Protein AF-A0A352NGT6-F1 (afdb_monomer_lite)

Sequence (115 aa):
MGIVAAAGSYMARWFLCFMGLENYPVFRSGGRLVNYLKNKELSGDAFEALTAYVKDAARNLETFSEKYGPGMYQGEGKYKMLLALSKMNFIELASENMEKQLLKNGLGAFLGEGV

Foldseek 3Di:
DVCCVVPVWQDLLVVCVQQQQNPPVDRDPPHCVVVVCVPPDDPPVRVSVVSLLSSQLSVLRRVVRVVQVVPQPDDVNVVLQVQLVVPDDSNCSSDPCVNVSSCVSPVVVVSVHDD

Secondary structure (DSSP, 8-state):
-HHHHHHSS--HHHHHHHHT-TBTTBPPTTSHHHHHHTTPPPPHHHHHHHHHHHHHHHHHHHHHHHHHHHHHSSHHHHHHHHHHHTT--HHHHHSTTHHHHHIIIIIHHHHT---

Structure (mmCIF, N/CA/C/O backbone):
data_AF-A0A352NGT6-F1
#
_entry.id   AF-A0A352NGT6-F1
#
loop_
_atom_site.group_PDB
_atom_site.id
_atom_site.type_symbol
_atom_site.label_atom_id
_atom_site.label_alt_id
_atom_site.label_comp_id
_atom_site.label_asym_id
_atom_site.label_entity_id
_atom_site.label_seq_id
_atom_site.pdbx_PDB_ins_code
_atom_site.Cartn_x
_atom_site.Cartn_y
_atom_site.Cartn_z
_atom_site.occupancy
_atom_site.B_iso_or_equiv
_atom_site.auth_seq_id
_atom_site.auth_comp_id
_atom_site.auth_asym_id
_atom_site.auth_atom_id
_atom_site.pdbx_PDB_model_num
ATOM 1 N N . MET A 1 1 ? 3.896 -11.860 -5.625 1.00 70.81 1 MET A N 1
ATOM 2 C CA . MET A 1 1 ? 2.898 -10.921 -5.067 1.00 70.81 1 MET A CA 1
ATOM 3 C C . MET A 1 1 ? 1.543 -11.295 -5.641 1.00 70.81 1 MET A C 1
ATOM 5 O O . MET A 1 1 ? 1.426 -11.319 -6.856 1.00 70.81 1 MET A O 1
ATOM 9 N N . GLY A 1 2 ? 0.576 -11.674 -4.799 1.00 87.38 2 GLY A N 1
ATOM 10 C CA . GLY A 1 2 ? -0.674 -12.309 -5.248 1.00 87.38 2 GLY A CA 1
ATOM 11 C C . GLY A 1 2 ? -1.540 -11.428 -6.150 1.00 87.38 2 GLY A C 1
ATOM 12 O O . GLY A 1 2 ? -1.947 -11.882 -7.209 1.00 87.38 2 GLY A O 1
ATOM 13 N N . ILE A 1 3 ? -1.743 -10.158 -5.778 1.00 93.31 3 ILE A N 1
ATOM 14 C CA . ILE A 1 3 ? -2.543 -9.208 -6.574 1.00 93.31 3 ILE A CA 1
ATOM 15 C C . ILE A 1 3 ? -1.919 -9.011 -7.961 1.00 93.31 3 ILE A C 1
ATOM 17 O O . ILE A 1 3 ? -2.581 -9.259 -8.958 1.00 93.31 3 ILE A O 1
ATOM 21 N N . VAL A 1 4 ? -0.620 -8.699 -8.024 1.00 91.50 4 VAL A N 1
ATOM 22 C CA . VAL A 1 4 ? 0.121 -8.547 -9.292 1.00 91.50 4 VAL A CA 1
ATOM 23 C C . VAL A 1 4 ? 0.065 -9.815 -10.147 1.00 91.50 4 VAL A C 1
ATOM 25 O O . VAL A 1 4 ? -0.105 -9.733 -11.355 1.00 91.50 4 VAL A O 1
ATOM 28 N N . ALA A 1 5 ? 0.189 -10.998 -9.540 1.00 90.06 5 ALA A N 1
ATOM 29 C CA . ALA A 1 5 ? 0.129 -12.257 -10.281 1.00 90.06 5 ALA A CA 1
ATOM 30 C C . ALA A 1 5 ? -1.258 -12.527 -10.891 1.00 90.06 5 ALA A C 1
ATOM 32 O O . ALA A 1 5 ? -1.338 -13.188 -11.920 1.00 90.06 5 ALA A O 1
ATOM 33 N N . ALA A 1 6 ? -2.329 -12.032 -10.265 1.00 93.44 6 ALA A N 1
ATOM 34 C CA . ALA A 1 6 ? -3.701 -12.229 -10.722 1.00 93.44 6 ALA A CA 1
ATOM 35 C C . ALA A 1 6 ? -4.201 -11.114 -11.661 1.00 93.44 6 ALA A C 1
ATOM 37 O O . ALA A 1 6 ? -4.973 -11.399 -12.570 1.00 93.44 6 ALA A O 1
ATOM 38 N N . ALA A 1 7 ? -3.775 -9.866 -11.450 1.00 91.88 7 ALA A N 1
ATOM 39 C CA . ALA A 1 7 ? -4.266 -8.686 -12.169 1.00 91.88 7 ALA A CA 1
ATOM 40 C C . ALA A 1 7 ? -3.236 -8.050 -13.123 1.00 91.88 7 ALA A C 1
ATOM 42 O O . ALA A 1 7 ? -3.565 -7.119 -13.849 1.00 91.88 7 ALA A O 1
ATOM 43 N N . GLY A 1 8 ? -1.981 -8.509 -13.118 1.00 89.94 8 GLY A N 1
ATOM 44 C CA . GLY A 1 8 ? -0.881 -7.938 -13.909 1.00 89.94 8 GLY A CA 1
ATOM 45 C C . GLY A 1 8 ? -0.221 -6.702 -13.280 1.00 89.94 8 GLY A C 1
ATOM 46 O O . GLY A 1 8 ? 0.956 -6.448 -13.526 1.00 89.94 8 GLY A O 1
ATOM 47 N N . SER A 1 9 ? -0.928 -5.981 -12.409 1.00 91.38 9 SER A N 1
ATOM 48 C CA . SER A 1 9 ? -0.431 -4.834 -11.640 1.00 91.38 9 SER A CA 1
ATOM 49 C C . SER A 1 9 ? -0.898 -4.903 -10.183 1.00 91.38 9 SER A C 1
ATOM 51 O O . SER A 1 9 ? -1.722 -5.744 -9.808 1.00 91.38 9 SER A O 1
ATOM 53 N N . TYR A 1 10 ? -0.330 -4.064 -9.313 1.00 94.38 10 TYR A N 1
ATOM 54 C CA . TYR A 1 10 ? -0.860 -3.931 -7.962 1.00 94.38 10 TYR A CA 1
ATOM 55 C C . TYR A 1 10 ? -2.123 -3.071 -8.019 1.00 94.38 10 TYR A C 1
ATOM 57 O O . TYR A 1 10 ? -2.111 -1.997 -8.601 1.00 94.38 10 TYR A O 1
ATOM 65 N N . MET A 1 11 ? -3.198 -3.561 -7.402 1.00 96.06 11 MET A N 1
ATOM 66 C CA . MET A 1 11 ? -4.482 -2.871 -7.325 1.00 96.06 11 MET A CA 1
ATOM 67 C C . MET A 1 11 ? -4.822 -2.569 -5.865 1.00 96.06 11 MET A C 1
ATOM 69 O O . MET A 1 11 ? -5.096 -3.493 -5.084 1.00 96.06 11 MET A O 1
ATOM 73 N N . ALA A 1 12 ? -4.863 -1.289 -5.496 1.00 97.62 12 ALA A N 1
ATOM 74 C CA . ALA A 1 12 ? -5.163 -0.848 -4.137 1.00 97.62 12 ALA A CA 1
ATOM 75 C C . ALA A 1 12 ? -6.547 -1.329 -3.704 1.00 97.62 12 ALA A C 1
ATOM 77 O O . ALA A 1 12 ? -6.709 -1.848 -2.603 1.00 97.62 12 ALA A O 1
ATOM 78 N N . ARG A 1 13 ? -7.548 -1.251 -4.591 1.00 97.25 13 ARG A N 1
ATOM 79 C CA . ARG A 1 13 ? -8.920 -1.700 -4.295 1.00 97.25 13 ARG A CA 1
ATOM 80 C C . ARG A 1 13 ? -8.978 -3.158 -3.827 1.00 97.25 13 ARG A C 1
ATOM 82 O O . ARG A 1 13 ? -9.735 -3.478 -2.912 1.00 97.25 13 ARG A O 1
ATOM 89 N N . TRP A 1 14 ? -8.187 -4.046 -4.432 1.00 97.44 14 TRP A N 1
ATOM 90 C CA . TRP A 1 14 ? -8.148 -5.458 -4.040 1.00 97.44 14 TRP A CA 1
ATOM 91 C C . TRP A 1 14 ? -7.483 -5.634 -2.679 1.00 97.44 14 TRP A C 1
ATOM 93 O O . TRP A 1 14 ? -7.995 -6.364 -1.832 1.00 97.44 14 TRP A O 1
ATOM 103 N N . PHE A 1 15 ? -6.380 -4.923 -2.441 1.00 97.31 15 PHE A N 1
ATOM 104 C CA . PHE A 1 15 ? -5.744 -4.900 -1.129 1.00 97.31 15 PHE A CA 1
ATOM 105 C C . PHE A 1 15 ? -6.705 -4.391 -0.044 1.00 97.31 15 PHE A C 1
ATOM 107 O O . PHE A 1 15 ? -6.851 -5.030 0.997 1.00 97.31 15 PHE A O 1
ATOM 114 N N . LEU A 1 16 ? -7.429 -3.302 -0.305 1.00 98.00 16 LEU A N 1
ATOM 115 C CA . LEU A 1 16 ? -8.386 -2.726 0.639 1.00 98.00 16 LEU A CA 1
ATOM 116 C C . LEU A 1 16 ? -9.566 -3.661 0.920 1.00 98.00 16 LEU A C 1
ATOM 118 O O . LEU A 1 16 ? -9.980 -3.756 2.072 1.00 98.00 16 LEU A O 1
ATOM 122 N N . CYS A 1 17 ? -10.028 -4.435 -0.065 1.00 97.19 17 CYS A N 1
ATOM 123 C CA . CYS A 1 17 ? -11.012 -5.500 0.153 1.00 97.19 17 CYS A CA 1
ATOM 124 C C . CYS A 1 17 ? -10.513 -6.567 1.142 1.00 97.19 17 CYS A C 1
ATOM 126 O O . CYS A 1 17 ? -11.239 -6.976 2.053 1.00 97.19 17 CYS A O 1
ATOM 128 N N . PHE A 1 18 ? -9.240 -6.977 1.043 1.00 96.25 18 PHE A N 1
ATOM 129 C CA . PHE A 1 18 ? -8.651 -7.875 2.040 1.00 96.25 18 PHE A CA 1
ATOM 130 C C . PHE A 1 18 ? -8.574 -7.238 3.425 1.00 96.25 18 PHE A C 1
ATOM 132 O O . PHE A 1 18 ? -8.711 -7.951 4.417 1.00 96.25 18 PHE A O 1
ATOM 139 N N . MET A 1 19 ? -8.370 -5.924 3.509 1.00 97.19 19 MET A N 1
ATOM 140 C CA . MET A 1 19 ? -8.296 -5.203 4.779 1.00 97.19 19 MET A CA 1
ATOM 141 C C . MET A 1 19 ? -9.668 -4.919 5.403 1.00 97.19 19 MET A C 1
ATOM 143 O O . MET A 1 19 ? -9.720 -4.714 6.613 1.00 97.19 19 MET A O 1
ATOM 147 N N . GLY A 1 20 ? -10.762 -4.980 4.634 1.00 97.69 20 GLY A N 1
ATOM 148 C CA . GLY A 1 20 ? -12.105 -4.572 5.070 1.00 97.69 20 GLY A CA 1
ATOM 149 C C . GLY A 1 20 ? -12.377 -3.074 4.886 1.00 97.69 20 GLY A C 1
ATOM 150 O O . GLY A 1 20 ? -13.190 -2.510 5.612 1.00 97.69 20 GLY A O 1
ATOM 151 N N . LEU A 1 21 ? -11.655 -2.420 3.973 1.00 97.94 21 LEU A N 1
ATOM 152 C CA . LEU A 1 21 ? -11.700 -0.978 3.698 1.00 97.94 21 LEU A CA 1
ATOM 153 C C . LEU A 1 21 ? -12.142 -0.663 2.259 1.00 97.94 21 LEU A C 1
ATOM 155 O O . LEU A 1 21 ? -11.925 0.439 1.763 1.00 97.94 21 LEU A O 1
ATOM 159 N N . GLU A 1 22 ? -12.752 -1.618 1.559 1.00 97.25 22 GLU A N 1
ATOM 160 C CA . GLU A 1 22 ? -13.224 -1.450 0.180 1.00 97.25 22 GLU A CA 1
ATOM 161 C C . GLU A 1 22 ? -14.265 -0.333 0.005 1.00 97.25 22 GLU A C 1
ATOM 163 O O . GLU A 1 22 ? -14.361 0.232 -1.082 1.00 97.25 22 GLU A O 1
ATOM 168 N N . ASN A 1 23 ? -15.003 -0.001 1.069 1.00 96.56 23 ASN A N 1
ATOM 169 C CA . ASN A 1 23 ? -16.036 1.039 1.104 1.00 96.56 23 ASN A CA 1
ATOM 170 C C . ASN A 1 23 ? -15.639 2.204 2.026 1.00 96.56 23 ASN A C 1
ATOM 172 O O . ASN A 1 23 ? -16.509 2.830 2.634 1.00 96.56 23 ASN A O 1
ATOM 176 N N . TYR A 1 24 ? -14.333 2.462 2.176 1.00 96.62 24 TYR A N 1
ATOM 177 C CA . TYR A 1 24 ? -13.804 3.539 3.019 1.00 96.62 24 TYR A CA 1
ATOM 178 C C . TYR A 1 24 ? -14.629 4.844 2.875 1.00 96.62 24 TYR A C 1
ATOM 180 O O . TYR A 1 24 ? -14.882 5.262 1.740 1.00 96.62 24 TYR A O 1
ATOM 188 N N . PRO A 1 25 ? -15.019 5.511 3.985 1.00 96.25 25 PRO A N 1
ATOM 189 C CA . PRO A 1 25 ? -14.551 5.284 5.361 1.00 96.25 25 PRO A CA 1
ATOM 190 C C . PRO A 1 25 ? -15.265 4.151 6.114 1.00 96.25 25 PRO A C 1
ATOM 192 O O . PRO A 1 25 ? -14.910 3.859 7.252 1.00 96.25 25 PRO A O 1
ATOM 195 N N . VAL A 1 26 ? -16.246 3.476 5.505 1.00 96.69 26 VAL A N 1
ATOM 196 C CA . VAL A 1 26 ? -16.959 2.372 6.160 1.00 96.69 26 VAL A CA 1
ATOM 197 C C . VAL A 1 26 ? -16.050 1.146 6.268 1.00 96.69 26 VAL A C 1
ATOM 199 O O . VAL A 1 26 ? -15.579 0.613 5.261 1.00 96.69 26 VAL A O 1
ATOM 202 N N . PHE A 1 27 ? -15.833 0.676 7.498 1.00 95.94 27 PHE A N 1
ATOM 203 C CA . PHE A 1 27 ? -15.066 -0.532 7.793 1.00 95.94 27 PHE A CA 1
ATOM 204 C C . PHE A 1 27 ? -15.968 -1.772 7.858 1.00 95.94 27 PHE A C 1
ATOM 206 O O . PHE A 1 27 ? -16.962 -1.791 8.587 1.00 95.94 27 PHE A O 1
ATOM 213 N N . ARG A 1 28 ? -15.607 -2.837 7.132 1.00 95.25 28 ARG A N 1
ATOM 214 C CA . ARG A 1 28 ? -16.302 -4.131 7.187 1.00 95.25 28 ARG A CA 1
ATOM 215 C C . ARG A 1 28 ? -15.671 -5.052 8.232 1.00 95.25 28 ARG A C 1
ATOM 217 O O . ARG A 1 28 ? -14.512 -5.458 8.110 1.00 95.25 28 ARG A O 1
ATOM 224 N N . SER A 1 29 ? -16.480 -5.490 9.196 1.00 85.62 29 SER A N 1
ATOM 225 C CA . SER A 1 29 ? -16.100 -6.553 10.129 1.00 85.62 29 SER A CA 1
ATOM 226 C C . SER A 1 29 ? -15.816 -7.864 9.372 1.00 85.62 29 SER A C 1
ATOM 228 O O . SER A 1 29 ? -16.559 -8.279 8.484 1.00 85.62 29 SER A O 1
ATOM 230 N N . GLY A 1 30 ? -14.676 -8.494 9.670 1.00 87.62 30 GLY A N 1
ATOM 231 C CA . GLY A 1 30 ? -14.188 -9.695 8.972 1.00 87.62 30 GLY A CA 1
ATOM 232 C C . GLY A 1 30 ? -13.088 -9.450 7.930 1.00 87.62 30 GLY A C 1
ATOM 233 O O . GLY A 1 30 ? -12.600 -10.402 7.322 1.00 87.62 30 GLY A O 1
ATOM 234 N N . GLY A 1 31 ? -12.661 -8.200 7.715 1.00 94.25 31 GLY A N 1
ATOM 235 C CA . GLY A 1 31 ? -11.408 -7.904 7.012 1.00 94.25 31 GLY A CA 1
ATOM 236 C C . GLY A 1 31 ? -10.165 -8.354 7.798 1.00 94.25 31 GLY A C 1
ATOM 237 O O . GLY A 1 31 ? -10.196 -8.501 9.021 1.00 94.25 31 GLY A O 1
ATOM 238 N N . ARG A 1 32 ? -9.028 -8.532 7.112 1.00 94.81 32 ARG A N 1
ATOM 239 C CA . ARG A 1 32 ? -7.752 -8.948 7.727 1.00 94.81 32 ARG A CA 1
ATOM 240 C C . ARG A 1 32 ? -7.217 -7.946 8.747 1.00 94.81 32 ARG A C 1
ATOM 242 O O . ARG A 1 32 ? -6.448 -8.358 9.611 1.00 94.81 32 ARG A O 1
ATOM 249 N N . LEU A 1 33 ? -7.630 -6.675 8.690 1.00 94.25 33 LEU A N 1
ATOM 250 C CA . LEU A 1 33 ? -7.234 -5.681 9.688 1.00 94.25 33 LEU A CA 1
ATOM 251 C C . LEU A 1 33 ? -7.622 -6.114 11.110 1.00 94.25 33 LEU A C 1
ATOM 253 O O . LEU A 1 33 ? -6.811 -5.971 12.020 1.00 94.25 33 LEU A O 1
ATOM 257 N N . VAL A 1 34 ? -8.788 -6.752 11.279 1.00 91.81 34 VAL A N 1
ATOM 258 C CA . VAL A 1 34 ? -9.222 -7.320 12.571 1.00 91.81 34 VAL A CA 1
ATOM 259 C C . VAL A 1 34 ? -8.203 -8.339 13.091 1.00 91.81 34 VAL A C 1
ATOM 261 O O . VAL A 1 34 ? -7.805 -8.297 14.254 1.00 91.81 34 VAL A O 1
ATOM 264 N N . ASN A 1 35 ? -7.710 -9.212 12.209 1.00 92.69 35 ASN A N 1
ATOM 265 C CA . ASN A 1 35 ? -6.736 -10.244 12.569 1.00 92.69 35 ASN A CA 1
ATOM 266 C C . ASN A 1 35 ? -5.387 -9.639 12.979 1.00 92.69 35 ASN A C 1
ATOM 268 O O . ASN A 1 35 ? -4.719 -10.165 13.869 1.00 92.69 35 ASN A O 1
ATOM 272 N N . TYR A 1 36 ? -4.978 -8.536 12.343 1.00 92.19 36 TYR A N 1
ATOM 273 C CA . TYR A 1 36 ? -3.725 -7.854 12.672 1.00 92.19 36 TYR A CA 1
ATOM 274 C C . TYR A 1 36 ? -3.786 -7.103 14.001 1.00 92.19 36 TYR A C 1
ATOM 276 O O . TYR A 1 36 ? -2.775 -7.035 14.698 1.00 92.19 36 TYR A O 1
ATOM 284 N N . LEU A 1 37 ? -4.961 -6.600 14.386 1.00 90.81 37 LEU A N 1
ATOM 285 C CA . LEU A 1 37 ? -5.146 -5.939 15.675 1.00 90.81 37 LEU A CA 1
ATOM 286 C C . LEU A 1 37 ? -5.086 -6.915 16.858 1.00 90.81 37 LEU A C 1
ATOM 288 O O . LEU A 1 37 ? -4.788 -6.477 17.962 1.00 90.81 37 LEU A O 1
ATOM 292 N N . LYS A 1 38 ? -5.291 -8.227 16.654 1.00 87.44 38 LYS A N 1
ATOM 293 C CA . LYS A 1 38 ? -5.196 -9.270 17.702 1.00 87.44 38 LYS A CA 1
ATOM 294 C C . LYS A 1 38 ? -5.924 -8.891 19.005 1.00 87.44 38 LYS A C 1
ATOM 296 O O . LYS A 1 38 ? -5.365 -9.029 20.090 1.00 87.44 38 LYS A O 1
ATOM 301 N N . ASN A 1 39 ? -7.154 -8.396 18.888 1.00 81.94 39 ASN A N 1
ATOM 302 C CA . ASN A 1 39 ? -7.981 -7.924 20.009 1.00 81.94 39 ASN A CA 1
ATOM 303 C C . ASN A 1 39 ? -7.417 -6.711 20.771 1.00 81.94 39 ASN A C 1
ATOM 305 O O . ASN A 1 39 ? -7.867 -6.425 21.876 1.00 81.94 39 ASN A O 1
ATOM 309 N N . LYS A 1 40 ? -6.444 -5.981 20.211 1.00 89.44 40 LYS A N 1
ATOM 310 C CA . LYS A 1 40 ? -6.079 -4.667 20.737 1.00 89.44 40 LYS A CA 1
ATOM 311 C C . LYS A 1 40 ? -7.202 -3.686 20.445 1.00 89.44 40 LYS A C 1
ATOM 313 O O . LYS A 1 40 ? -7.520 -3.432 19.283 1.00 89.44 40 LYS A O 1
ATOM 318 N N . GLU A 1 41 ? -7.749 -3.116 21.505 1.00 87.88 41 GLU A N 1
ATOM 319 C CA . GLU A 1 41 ? -8.692 -2.015 21.405 1.00 87.88 41 GLU A CA 1
ATOM 320 C C . GLU A 1 41 ? -7.923 -0.721 21.128 1.00 87.88 41 GLU A C 1
ATOM 322 O O . GLU A 1 41 ? -6.984 -0.360 21.840 1.00 87.88 41 GLU A O 1
ATOM 327 N N . LEU A 1 42 ? -8.299 -0.052 20.044 1.00 92.00 42 LEU A N 1
ATOM 328 C CA . LEU A 1 42 ? -7.849 1.294 19.716 1.00 92.00 42 LEU A CA 1
ATOM 329 C C . LEU A 1 42 ? -8.981 2.263 20.055 1.00 92.00 42 LEU A C 1
ATOM 331 O O . LEU A 1 42 ? -10.154 1.909 19.928 1.00 92.00 42 LEU A O 1
ATOM 335 N N . SER A 1 43 ? -8.638 3.492 20.447 1.00 95.56 43 SER A N 1
ATOM 336 C CA . SER A 1 43 ? -9.637 4.563 20.471 1.00 95.56 43 SER A CA 1
ATOM 337 C C . SER A 1 43 ? -10.207 4.779 19.065 1.00 95.56 43 SER A C 1
ATOM 339 O O . SER A 1 43 ? -9.559 4.431 18.073 1.00 95.56 43 SER A O 1
ATOM 341 N N . GLY A 1 44 ? -11.402 5.374 18.977 1.00 94.06 44 GLY A N 1
ATOM 342 C CA . GLY A 1 44 ? -12.028 5.712 17.693 1.00 94.06 44 GLY A CA 1
ATOM 343 C C . GLY A 1 44 ? -11.067 6.477 16.781 1.00 94.06 44 GLY A C 1
ATOM 344 O O . GLY A 1 44 ? -10.772 6.012 15.684 1.00 94.06 44 GLY A O 1
ATOM 345 N N . ASP A 1 45 ? -10.470 7.549 17.301 1.00 96.31 45 ASP A N 1
ATOM 346 C CA . ASP A 1 45 ? -9.512 8.389 16.574 1.00 96.31 45 ASP A CA 1
ATOM 347 C C . ASP A 1 45 ? -8.259 7.618 16.127 1.00 96.31 45 ASP A C 1
ATOM 349 O O . ASP A 1 45 ? -7.756 7.810 15.020 1.00 96.31 45 ASP A O 1
ATOM 353 N N . ALA A 1 46 ? -7.742 6.710 16.964 1.00 95.25 46 ALA A N 1
ATOM 354 C CA . ALA A 1 46 ? -6.571 5.909 16.613 1.00 95.25 46 ALA A CA 1
ATOM 355 C C . ALA A 1 46 ? -6.893 4.880 15.520 1.00 95.25 46 ALA A C 1
ATOM 357 O O . ALA A 1 46 ? -6.064 4.625 14.643 1.00 95.25 46 ALA A O 1
ATOM 358 N N . PHE A 1 47 ? -8.090 4.290 15.555 1.00 94.75 47 PHE A N 1
ATOM 359 C CA . PHE A 1 47 ? -8.553 3.390 14.506 1.00 94.75 47 PHE A CA 1
ATOM 360 C C . PHE A 1 47 ? -8.813 4.146 13.198 1.00 94.75 47 PHE A C 1
ATOM 362 O O . PHE A 1 47 ? -8.394 3.692 12.133 1.00 94.75 47 PHE A O 1
ATOM 369 N N . GLU A 1 48 ? -9.428 5.326 13.271 1.00 95.62 48 GLU A N 1
ATOM 370 C CA . GLU A 1 48 ? -9.640 6.201 12.120 1.00 95.62 48 GLU A CA 1
ATOM 371 C C . GLU A 1 48 ? -8.305 6.569 11.463 1.00 95.62 48 GLU A C 1
ATOM 373 O O . GLU A 1 48 ? -8.112 6.303 10.275 1.00 95.62 48 GLU A O 1
ATOM 378 N N . ALA A 1 49 ? -7.331 7.045 12.244 1.00 95.69 49 ALA A N 1
ATOM 379 C CA . ALA A 1 49 ? -5.994 7.359 11.748 1.00 95.69 49 ALA A CA 1
ATOM 380 C C . ALA A 1 49 ? -5.308 6.139 11.110 1.00 95.69 49 ALA A C 1
ATOM 382 O O . ALA A 1 49 ? -4.758 6.233 10.013 1.00 95.69 49 ALA A O 1
ATOM 383 N N . LEU A 1 50 ? -5.375 4.967 11.754 1.00 95.75 50 LEU A N 1
ATOM 384 C CA . LEU A 1 50 ? -4.817 3.733 11.200 1.00 95.75 50 LEU A CA 1
ATOM 385 C C . LEU A 1 50 ? -5.445 3.390 9.843 1.00 95.75 50 LEU A C 1
ATOM 387 O O . LEU A 1 50 ? -4.720 3.116 8.889 1.00 95.75 50 LEU A O 1
ATOM 391 N N . THR A 1 51 ? -6.775 3.399 9.738 1.00 96.31 51 THR A N 1
ATOM 392 C CA . THR A 1 51 ? -7.467 3.061 8.483 1.00 96.31 51 THR A CA 1
ATOM 393 C C . THR A 1 51 ? -7.198 4.077 7.375 1.00 96.31 51 THR A C 1
ATOM 395 O O . THR A 1 51 ? -7.048 3.671 6.219 1.00 96.31 51 THR A O 1
ATOM 398 N N . ALA A 1 52 ? -7.039 5.360 7.717 1.00 97.31 52 ALA A N 1
ATOM 399 C CA . ALA A 1 52 ? -6.585 6.386 6.787 1.00 9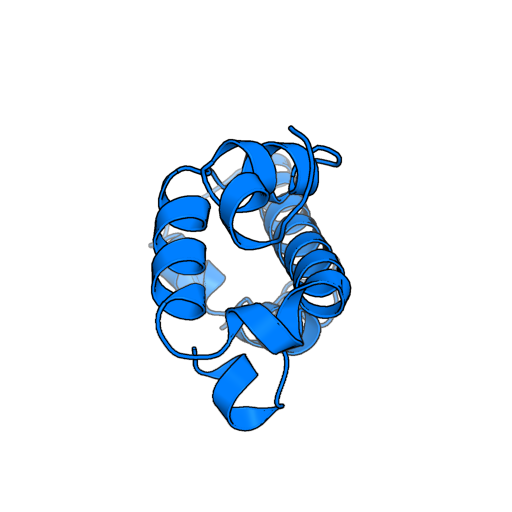7.31 52 ALA A CA 1
ATOM 400 C C . ALA A 1 52 ? -5.183 6.058 6.250 1.00 97.31 52 ALA A C 1
ATOM 402 O O . ALA A 1 52 ? -5.021 5.961 5.033 1.00 97.31 52 ALA A O 1
ATOM 403 N N . TYR A 1 53 ? -4.217 5.742 7.125 1.00 97.50 53 TYR A N 1
ATOM 404 C CA . TYR A 1 53 ? -2.877 5.323 6.699 1.00 97.50 53 TYR A CA 1
ATOM 405 C C . TYR A 1 53 ? -2.904 4.061 5.825 1.00 97.50 53 TYR A C 1
ATOM 407 O O . TYR A 1 53 ? -2.177 3.996 4.838 1.00 97.50 53 TYR A O 1
ATOM 415 N N . VAL A 1 54 ? -3.761 3.069 6.118 1.00 97.25 54 VAL A N 1
ATOM 416 C CA . VAL A 1 54 ? -3.874 1.852 5.282 1.00 97.25 54 VAL A CA 1
ATOM 417 C C . VAL A 1 54 ? -4.349 2.203 3.878 1.00 97.25 54 VAL A C 1
ATOM 419 O O . VAL A 1 54 ? -3.795 1.717 2.890 1.00 97.25 54 VAL A O 1
ATOM 422 N N . LYS A 1 55 ? -5.381 3.043 3.797 1.00 98.12 55 LYS A N 1
ATOM 423 C CA . LYS A 1 55 ? -5.968 3.508 2.543 1.00 98.12 55 LYS A CA 1
ATOM 424 C C . LYS A 1 55 ? -4.961 4.325 1.729 1.00 98.12 55 LYS A C 1
ATOM 426 O O . LYS A 1 55 ? -4.824 4.071 0.534 1.00 98.12 55 LYS A O 1
ATOM 431 N N . ASP A 1 56 ? -4.247 5.253 2.359 1.00 98.25 56 ASP A N 1
ATOM 432 C CA . ASP A 1 56 ? -3.270 6.107 1.676 1.00 98.25 56 ASP A CA 1
ATOM 433 C C . ASP A 1 56 ? -2.033 5.317 1.240 1.00 98.25 56 ASP A C 1
ATOM 435 O O . ASP A 1 56 ? -1.647 5.399 0.078 1.00 98.25 56 ASP A O 1
ATOM 439 N N . ALA A 1 57 ? -1.491 4.439 2.089 1.00 98.00 57 ALA A N 1
ATOM 440 C CA . ALA A 1 57 ? -0.381 3.562 1.712 1.00 98.00 57 ALA A CA 1
ATOM 441 C C . ALA A 1 57 ? -0.726 2.668 0.511 1.00 98.00 57 ALA A C 1
ATOM 443 O O . ALA A 1 57 ? 0.082 2.517 -0.404 1.00 98.00 57 ALA A O 1
ATOM 444 N N . ALA A 1 58 ? -1.935 2.097 0.482 1.00 97.62 58 ALA A N 1
ATOM 445 C CA . ALA A 1 58 ? -2.388 1.281 -0.640 1.00 97.62 58 ALA A CA 1
ATOM 446 C C . ALA A 1 58 ? -2.469 2.091 -1.941 1.00 97.62 58 ALA A C 1
ATOM 448 O O . ALA A 1 58 ? -1.965 1.651 -2.969 1.00 97.62 58 ALA A O 1
ATOM 449 N N . ARG A 1 59 ? -3.068 3.285 -1.901 1.00 97.88 59 ARG A N 1
ATOM 450 C CA . ARG A 1 59 ? -3.198 4.155 -3.081 1.00 97.88 59 ARG A CA 1
ATOM 451 C C . ARG A 1 59 ? -1.848 4.649 -3.578 1.00 97.88 59 ARG A C 1
ATOM 453 O O . ARG A 1 59 ? -1.576 4.572 -4.767 1.00 97.88 59 ARG A O 1
ATOM 460 N N . ASN A 1 60 ? -0.977 5.076 -2.671 1.00 97.62 60 ASN A N 1
ATOM 461 C CA . ASN A 1 60 ? 0.363 5.521 -3.027 1.00 97.62 60 ASN A CA 1
ATOM 462 C C . ASN A 1 60 ? 1.145 4.388 -3.712 1.00 97.62 60 ASN A C 1
ATOM 464 O O . ASN A 1 60 ? 1.803 4.615 -4.727 1.00 97.62 60 ASN A O 1
ATOM 468 N N . LEU A 1 61 ? 1.050 3.156 -3.195 1.00 95.38 61 LEU A N 1
ATOM 469 C CA . LEU A 1 61 ? 1.687 1.991 -3.813 1.00 95.38 61 LEU A CA 1
ATOM 470 C C . LEU A 1 61 ? 1.108 1.651 -5.188 1.00 95.38 61 LEU A C 1
ATOM 472 O O . LEU A 1 61 ? 1.871 1.209 -6.038 1.00 95.38 61 LEU A O 1
ATOM 476 N N . GLU A 1 62 ? -0.189 1.858 -5.419 1.00 96.12 62 GLU A N 1
ATOM 477 C CA . GLU A 1 62 ? -0.817 1.723 -6.742 1.00 96.12 62 GLU A CA 1
ATOM 478 C C . GLU A 1 62 ? -0.280 2.771 -7.720 1.00 96.12 62 GLU A C 1
ATOM 480 O O . GLU A 1 62 ? 0.238 2.392 -8.764 1.00 96.12 62 GLU A O 1
ATOM 485 N N . THR A 1 63 ? -0.233 4.050 -7.344 1.00 95.69 63 THR A N 1
ATOM 486 C CA . THR A 1 63 ? 0.367 5.104 -8.182 1.00 95.69 63 THR A CA 1
ATOM 487 C C . THR A 1 63 ? 1.831 4.802 -8.530 1.00 95.69 63 THR A C 1
ATOM 489 O O . THR A 1 63 ? 2.255 4.916 -9.681 1.00 95.69 63 THR A O 1
ATOM 492 N N . PHE A 1 64 ? 2.626 4.360 -7.550 1.00 93.69 64 PHE A N 1
ATOM 493 C CA . PHE A 1 64 ? 4.020 3.971 -7.785 1.00 93.69 64 PHE A CA 1
ATOM 494 C C . PHE A 1 64 ? 4.123 2.731 -8.689 1.00 93.69 64 PHE A C 1
ATOM 496 O O . PHE A 1 64 ? 4.975 2.646 -9.574 1.00 93.69 64 PHE A O 1
ATOM 503 N N . SER A 1 65 ? 3.238 1.763 -8.468 1.00 91.56 65 SER A N 1
ATOM 504 C CA . SER A 1 65 ? 3.096 0.532 -9.242 1.00 91.56 65 SER A CA 1
ATOM 505 C C . SER A 1 65 ? 2.719 0.799 -10.701 1.00 91.56 65 SER A C 1
ATOM 507 O O . SER A 1 65 ? 3.237 0.118 -11.583 1.00 91.56 65 SER A O 1
ATOM 509 N N . GLU A 1 66 ? 1.868 1.779 -10.979 1.00 92.38 66 GLU A N 1
ATOM 510 C CA . GLU A 1 66 ? 1.511 2.192 -12.337 1.00 92.38 66 GLU A CA 1
ATOM 511 C C . GLU A 1 66 ? 2.694 2.852 -13.046 1.00 92.38 66 GLU A C 1
ATOM 513 O O . GLU A 1 66 ? 2.973 2.543 -14.205 1.00 92.38 66 GLU A O 1
ATOM 518 N N . LYS A 1 67 ? 3.442 3.698 -12.328 1.00 91.50 67 LYS A N 1
ATOM 519 C CA . LYS A 1 67 ? 4.590 4.425 -12.877 1.00 91.50 67 LYS A CA 1
ATOM 520 C C . LYS A 1 67 ? 5.792 3.523 -13.180 1.00 91.50 67 LYS A C 1
ATOM 522 O O . LYS A 1 67 ? 6.402 3.651 -14.236 1.00 91.50 67 LYS A O 1
ATOM 527 N N . TYR A 1 68 ? 6.127 2.597 -12.278 1.00 88.94 68 TYR A N 1
ATOM 528 C CA . TYR A 1 68 ? 7.372 1.809 -12.349 1.00 88.94 68 TYR A CA 1
ATOM 529 C C . TYR A 1 68 ? 7.157 0.295 -12.520 1.00 88.94 68 TYR A C 1
ATOM 531 O O . TYR A 1 68 ? 8.110 -0.476 -12.650 1.00 88.94 68 TYR A O 1
ATOM 539 N N . GLY A 1 69 ? 5.906 -0.164 -12.515 1.00 79.31 69 GLY A N 1
ATOM 540 C CA . GLY A 1 69 ? 5.527 -1.577 -12.455 1.00 79.31 69 GLY A CA 1
ATOM 541 C C . GLY A 1 69 ? 6.106 -2.508 -13.518 1.00 79.3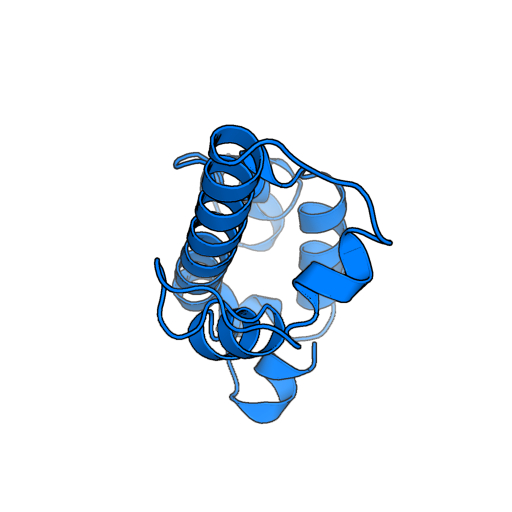1 69 GLY A C 1
ATOM 542 O O . GLY A 1 69 ? 6.592 -3.580 -13.141 1.00 79.31 69 GLY A O 1
ATOM 543 N N . PRO A 1 70 ? 6.100 -2.146 -14.817 1.00 76.19 70 PRO A N 1
ATOM 544 C CA . PRO A 1 70 ? 6.569 -3.034 -15.881 1.00 76.19 70 PRO A CA 1
ATOM 545 C C . PRO A 1 70 ? 8.001 -3.561 -15.676 1.00 76.19 70 PRO A C 1
ATOM 547 O O . PRO A 1 70 ? 8.269 -4.718 -15.992 1.00 76.19 70 PRO A O 1
ATOM 550 N N . GLY A 1 71 ? 8.899 -2.767 -15.074 1.00 73.50 71 GLY A N 1
ATOM 551 C CA . GLY A 1 71 ? 10.273 -3.178 -14.739 1.00 73.50 71 GLY A CA 1
ATOM 552 C C . GLY A 1 71 ? 10.439 -3.824 -13.355 1.00 73.50 71 GLY A C 1
ATOM 553 O O . GLY A 1 71 ? 11.464 -4.442 -13.070 1.00 73.50 71 GLY A O 1
ATOM 554 N N . MET A 1 72 ? 9.433 -3.713 -12.484 1.00 82.62 72 MET A N 1
ATOM 555 C CA . MET A 1 72 ? 9.518 -4.099 -11.070 1.00 82.62 72 MET A CA 1
ATOM 556 C C . MET A 1 72 ? 8.916 -5.474 -10.765 1.00 82.62 72 MET A C 1
ATOM 558 O O . MET A 1 72 ? 9.223 -6.073 -9.732 1.00 82.62 72 MET A O 1
ATOM 562 N N . TYR A 1 73 ? 8.075 -6.022 -11.645 1.00 83.12 73 TYR A N 1
ATOM 563 C CA . TYR A 1 73 ? 7.387 -7.295 -11.389 1.00 83.12 73 TYR A CA 1
ATOM 564 C C . TYR A 1 73 ? 8.117 -8.533 -11.887 1.00 83.12 73 TYR A C 1
ATOM 566 O O . TYR A 1 73 ? 7.497 -9.595 -11.938 1.00 83.12 73 TYR A O 1
ATOM 574 N N . GLN A 1 74 ? 9.403 -8.460 -12.233 1.00 82.19 74 GLN A N 1
ATOM 575 C CA . GLN A 1 74 ? 10.183 -9.614 -12.694 1.00 82.19 74 GLN A CA 1
ATOM 576 C C . GLN A 1 74 ? 11.627 -9.574 -12.178 1.00 82.19 74 GLN A C 1
ATOM 578 O O . GLN A 1 74 ? 12.137 -8.512 -11.830 1.00 82.19 74 GLN A O 1
ATOM 583 N N . GLY A 1 75 ? 12.260 -10.752 -12.096 1.00 86.31 75 GLY A N 1
ATOM 584 C CA . GLY A 1 75 ? 13.681 -10.911 -11.764 1.00 86.31 75 GLY A CA 1
ATOM 585 C C . GLY A 1 75 ? 14.159 -10.084 -10.563 1.00 86.31 75 GLY A C 1
ATOM 586 O O . GLY A 1 75 ? 13.561 -10.122 -9.485 1.00 86.31 75 GLY A O 1
ATOM 587 N N . GLU A 1 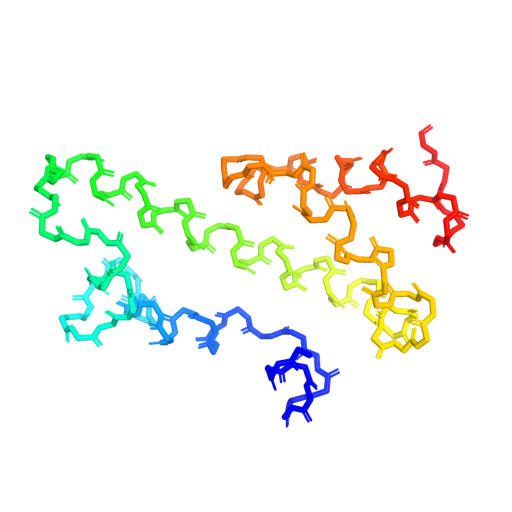76 ? 15.236 -9.327 -10.780 1.00 88.38 76 GLU A N 1
ATOM 588 C CA . GLU A 1 76 ? 15.878 -8.442 -9.800 1.00 88.38 76 GLU A CA 1
ATOM 589 C C . GLU A 1 76 ? 14.943 -7.336 -9.277 1.00 88.38 76 GLU A C 1
ATOM 591 O O . GLU A 1 76 ? 15.005 -6.986 -8.096 1.00 88.38 76 GLU A O 1
ATOM 596 N N . GLY A 1 77 ? 14.020 -6.842 -10.111 1.00 87.94 77 GLY A N 1
ATOM 597 C CA . GLY A 1 77 ? 13.069 -5.793 -9.736 1.00 87.94 77 GLY A CA 1
ATOM 598 C C . GLY A 1 77 ? 12.171 -6.198 -8.566 1.00 87.94 77 GLY A C 1
ATOM 599 O O . GLY A 1 77 ? 11.982 -5.416 -7.633 1.00 87.94 77 GLY A O 1
ATOM 600 N N . LYS A 1 78 ? 11.712 -7.462 -8.527 1.00 88.25 78 LYS A N 1
ATOM 601 C CA . LYS A 1 78 ? 10.911 -7.979 -7.398 1.00 88.25 78 LYS A CA 1
ATOM 602 C C . LYS A 1 78 ? 11.688 -7.937 -6.087 1.00 88.25 78 LYS A C 1
ATOM 604 O O . LYS A 1 78 ? 11.131 -7.580 -5.050 1.00 88.25 78 LYS A O 1
ATOM 609 N N . TYR A 1 79 ? 12.957 -8.342 -6.132 1.00 89.62 79 TYR A N 1
ATOM 610 C CA . TYR A 1 79 ? 13.822 -8.375 -4.958 1.00 89.62 79 TYR A CA 1
ATOM 611 C C . TYR A 1 79 ? 14.095 -6.959 -4.443 1.00 89.62 79 TYR A C 1
ATOM 613 O O . TYR A 1 79 ? 13.935 -6.694 -3.253 1.00 89.62 79 TYR A O 1
ATOM 621 N N . LYS A 1 80 ? 14.422 -6.028 -5.345 1.00 90.94 80 LYS A N 1
ATOM 622 C CA . LYS A 1 80 ? 14.648 -4.625 -4.987 1.00 90.94 80 LYS A CA 1
AT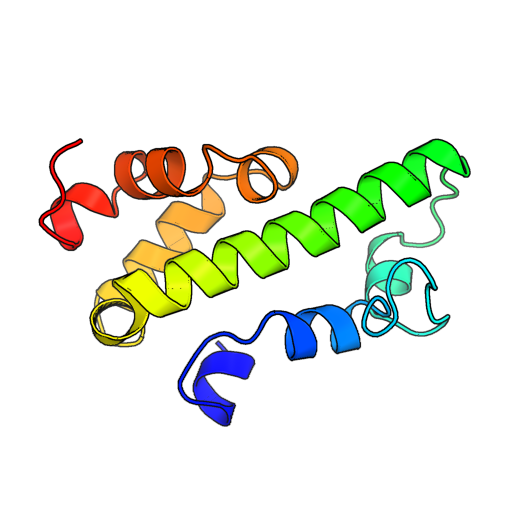OM 623 C C . LYS A 1 80 ? 13.396 -3.957 -4.430 1.00 90.94 80 LYS A C 1
ATOM 625 O O . LYS A 1 80 ? 13.501 -3.241 -3.439 1.00 90.94 80 LYS A O 1
ATOM 630 N N . MET A 1 81 ? 12.221 -4.245 -4.997 1.00 90.38 81 MET A N 1
ATOM 631 C CA . MET A 1 81 ? 10.943 -3.772 -4.455 1.00 90.38 81 MET A CA 1
ATOM 632 C C . MET A 1 81 ? 10.758 -4.227 -3.009 1.00 90.38 81 MET A C 1
ATOM 634 O O . MET A 1 81 ? 10.477 -3.418 -2.130 1.00 90.38 81 MET A O 1
ATOM 638 N N . LEU A 1 82 ? 10.947 -5.526 -2.754 1.00 90.44 82 LEU A N 1
ATOM 639 C CA . LEU A 1 82 ? 10.786 -6.099 -1.422 1.00 90.44 82 LEU A CA 1
ATOM 640 C C . LEU A 1 82 ? 11.755 -5.465 -0.415 1.00 90.44 82 LEU A C 1
ATOM 642 O O . LEU A 1 82 ? 11.336 -5.104 0.681 1.00 90.44 82 LEU A O 1
ATOM 646 N N . LEU A 1 83 ? 13.021 -5.288 -0.804 1.00 92.88 83 LEU A N 1
ATOM 647 C CA . LEU A 1 83 ? 14.050 -4.679 0.038 1.00 92.88 83 LEU A CA 1
ATOM 648 C C . LEU A 1 83 ? 13.787 -3.190 0.319 1.00 92.88 83 LEU A C 1
ATOM 650 O O . LEU A 1 83 ? 14.093 -2.704 1.406 1.00 92.88 83 LEU A O 1
ATOM 654 N N . ALA A 1 84 ? 13.246 -2.450 -0.650 1.00 93.06 84 ALA A N 1
ATOM 655 C CA . ALA A 1 84 ? 12.895 -1.046 -0.465 1.00 93.06 84 ALA A CA 1
ATOM 656 C C . ALA A 1 84 ? 11.678 -0.894 0.456 1.00 93.06 84 ALA A C 1
ATOM 658 O O . ALA A 1 84 ? 11.722 -0.105 1.398 1.00 93.06 84 ALA A O 1
ATOM 659 N N . LEU A 1 85 ? 10.6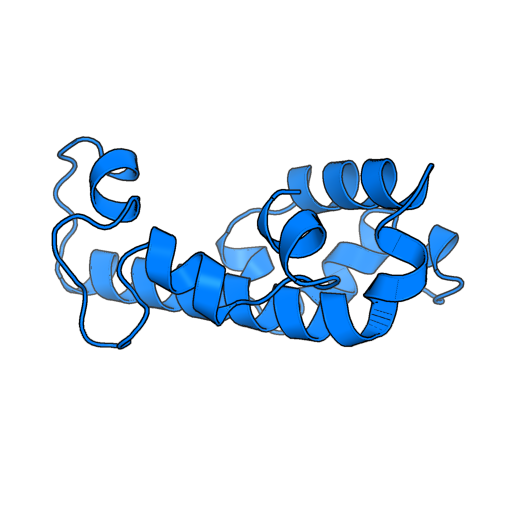35 -1.706 0.245 1.00 92.75 85 LEU A N 1
ATOM 660 C CA . LEU A 1 85 ? 9.439 -1.721 1.089 1.00 92.75 85 LEU A CA 1
ATOM 661 C C . LEU A 1 85 ? 9.751 -2.138 2.530 1.00 92.75 85 LEU A C 1
ATOM 663 O O . LEU A 1 85 ? 9.186 -1.569 3.456 1.00 92.75 85 LEU A O 1
ATOM 667 N N . SER A 1 86 ? 10.677 -3.081 2.749 1.00 94.19 86 SER A N 1
ATOM 668 C CA . SER A 1 86 ? 11.052 -3.514 4.105 1.00 94.19 86 SER A CA 1
ATOM 669 C C . SER A 1 86 ? 11.771 -2.439 4.925 1.00 94.19 86 SER A C 1
ATOM 671 O O . SER A 1 86 ? 11.940 -2.609 6.128 1.00 94.19 86 SER A O 1
ATOM 673 N N . LYS A 1 87 ? 12.235 -1.360 4.283 1.00 94.88 87 LYS A N 1
ATOM 674 C CA . LYS A 1 87 ? 12.870 -0.209 4.943 1.00 94.88 87 LYS A CA 1
ATOM 675 C C . LYS A 1 87 ? 11.883 0.906 5.272 1.00 94.88 87 LYS A C 1
ATOM 677 O O . LYS A 1 87 ? 12.305 1.914 5.824 1.00 94.88 87 LYS A O 1
ATOM 682 N N . MET A 1 88 ? 10.613 0.744 4.909 1.00 94.88 88 MET A N 1
ATOM 683 C CA . MET A 1 88 ? 9.581 1.738 5.161 1.00 94.88 88 MET A CA 1
ATOM 684 C C . MET A 1 88 ? 8.640 1.275 6.260 1.00 94.88 88 MET A C 1
ATOM 686 O O . MET A 1 88 ? 8.279 0.099 6.352 1.00 94.88 88 MET A O 1
ATOM 690 N N . ASN A 1 89 ? 8.202 2.224 7.074 1.00 93.25 89 ASN A N 1
ATOM 691 C CA . ASN A 1 89 ? 7.075 2.034 7.964 1.00 93.25 89 ASN A CA 1
ATOM 692 C C . ASN A 1 89 ? 5.763 2.466 7.290 1.00 93.25 89 ASN A C 1
ATOM 694 O O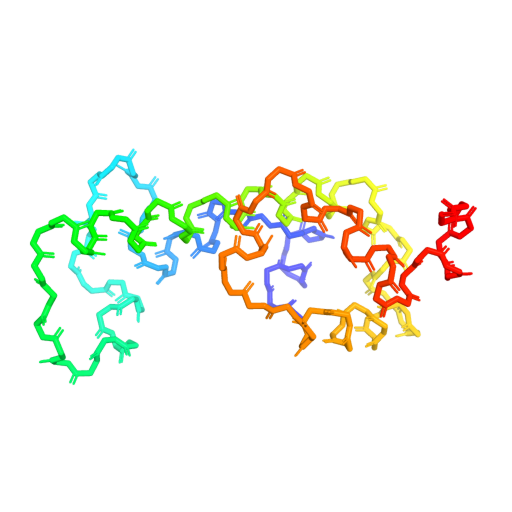 . ASN A 1 89 ? 5.719 3.025 6.195 1.00 93.25 89 ASN A O 1
ATOM 698 N N . PHE A 1 90 ? 4.658 2.181 7.966 1.00 88.75 90 PHE A N 1
ATOM 699 C CA . PHE A 1 90 ? 3.330 2.373 7.404 1.00 88.75 90 PHE A CA 1
ATOM 700 C C . PHE A 1 90 ? 2.946 3.848 7.202 1.00 88.75 90 PHE A C 1
ATOM 702 O O . PHE A 1 90 ? 2.251 4.174 6.244 1.00 88.75 90 PHE A O 1
ATOM 709 N N . ILE A 1 91 ? 3.438 4.741 8.067 1.00 95.00 91 ILE A N 1
ATOM 710 C CA . ILE A 1 91 ? 3.219 6.190 7.962 1.00 95.00 91 ILE A CA 1
ATOM 711 C C . ILE A 1 91 ? 4.005 6.741 6.770 1.00 95.00 91 ILE A C 1
ATOM 713 O O . ILE A 1 91 ? 3.486 7.540 5.997 1.00 95.00 91 ILE A O 1
ATOM 717 N N . GLU A 1 92 ? 5.237 6.274 6.571 1.00 96.69 92 GLU A N 1
ATOM 718 C CA . GLU A 1 92 ? 6.055 6.651 5.414 1.00 96.69 92 GLU A CA 1
ATOM 719 C C . GLU A 1 92 ? 5.409 6.210 4.099 1.00 96.69 92 GLU A C 1
ATOM 721 O O . GLU A 1 92 ? 5.363 6.996 3.152 1.00 96.69 92 GLU A O 1
ATOM 726 N N . LEU A 1 93 ? 4.854 4.994 4.051 1.00 96.81 93 LEU A N 1
ATOM 727 C CA . LEU A 1 93 ? 4.110 4.504 2.887 1.00 96.81 93 LEU A CA 1
ATOM 728 C C . LEU A 1 93 ? 2.847 5.333 2.606 1.00 96.81 93 LEU A C 1
ATOM 730 O O . LEU A 1 93 ? 2.495 5.550 1.448 1.00 96.81 93 LEU A O 1
ATOM 734 N N . ALA A 1 94 ? 2.180 5.821 3.650 1.00 97.81 94 ALA A N 1
ATOM 735 C CA . ALA A 1 94 ? 1.012 6.688 3.531 1.00 97.81 94 ALA A CA 1
ATOM 736 C C . ALA A 1 94 ? 1.351 8.151 3.192 1.00 97.81 94 ALA A C 1
ATOM 738 O O . ALA A 1 94 ? 0.467 8.906 2.799 1.00 97.81 94 ALA A O 1
ATOM 739 N N . SER A 1 95 ? 2.612 8.565 3.330 1.00 97.38 95 SER A N 1
ATOM 740 C CA . SER A 1 95 ? 3.021 9.955 3.122 1.00 97.38 95 SER A CA 1
ATOM 741 C C . SER A 1 95 ? 3.093 10.348 1.643 1.00 97.38 95 SER A C 1
ATOM 743 O O . SER A 1 95 ? 3.405 9.530 0.780 1.00 97.38 95 SER A O 1
ATOM 745 N N . GLU A 1 96 ? 2.923 11.637 1.351 1.00 95.62 96 GLU A N 1
ATOM 746 C CA . GLU A 1 96 ? 3.097 12.198 -0.002 1.00 95.62 96 GLU A CA 1
ATOM 747 C C . GLU A 1 96 ? 4.528 12.021 -0.541 1.00 95.62 96 GLU A C 1
ATOM 749 O O . GLU A 1 96 ? 4.753 11.934 -1.744 1.00 95.62 96 GLU A O 1
ATOM 754 N N . ASN A 1 97 ? 5.513 11.902 0.355 1.00 94.75 97 ASN A N 1
ATOM 755 C CA . ASN A 1 97 ? 6.920 11.706 0.006 1.00 94.75 97 ASN A CA 1
ATOM 756 C C . ASN A 1 97 ? 7.300 10.225 -0.182 1.00 94.75 97 ASN A C 1
ATOM 758 O O . ASN A 1 97 ? 8.491 9.922 -0.295 1.00 94.75 97 ASN A O 1
ATOM 762 N N . MET A 1 98 ? 6.328 9.304 -0.190 1.00 96.19 98 MET A N 1
ATOM 763 C CA . MET A 1 98 ? 6.559 7.858 -0.287 1.00 96.19 98 MET A CA 1
ATOM 764 C C . MET A 1 98 ? 7.436 7.497 -1.491 1.00 96.19 98 MET A C 1
ATOM 766 O O . MET A 1 98 ? 8.429 6.786 -1.333 1.00 96.19 98 MET A O 1
ATOM 770 N N . GLU A 1 99 ? 7.131 8.042 -2.672 1.00 95.12 99 GLU A N 1
ATOM 771 C CA . GLU A 1 99 ? 7.889 7.763 -3.896 1.00 95.12 99 GLU A CA 1
ATOM 772 C C . GLU A 1 99 ? 9.368 8.134 -3.735 1.00 95.12 99 GLU A C 1
ATOM 774 O O . GLU A 1 99 ? 10.248 7.301 -3.949 1.00 95.12 99 GLU A O 1
ATOM 779 N N . LYS A 1 100 ? 9.653 9.358 -3.277 1.00 94.44 100 LYS A N 1
ATOM 780 C CA . LYS A 1 100 ? 11.027 9.829 -3.058 1.00 94.44 100 LYS A CA 1
ATOM 781 C C . LYS A 1 100 ? 11.785 8.928 -2.079 1.00 94.44 100 LYS A C 1
ATOM 783 O O . LYS A 1 100 ? 12.966 8.643 -2.281 1.00 94.44 100 LYS A O 1
ATOM 788 N N . GLN A 1 101 ? 11.115 8.466 -1.024 1.00 94.06 101 GLN A N 1
ATOM 789 C CA . GLN A 1 101 ? 11.708 7.551 -0.049 1.00 94.06 101 GLN A CA 1
ATOM 790 C C . GLN A 1 101 ? 11.998 6.175 -0.657 1.00 94.06 101 GLN A C 1
ATOM 792 O O . GLN A 1 101 ? 13.093 5.647 -0.461 1.00 94.06 101 GLN A O 1
ATOM 797 N N . LEU A 1 102 ? 11.074 5.621 -1.447 1.00 92.88 102 LEU A N 1
ATOM 798 C CA . LEU A 1 102 ? 11.283 4.368 -2.171 1.00 92.88 102 LEU A CA 1
ATOM 799 C C . LEU A 1 102 ? 12.471 4.449 -3.137 1.00 92.88 102 LEU A C 1
ATOM 801 O O . LEU A 1 102 ? 13.313 3.545 -3.151 1.00 92.88 102 LEU A O 1
ATOM 805 N N . LEU A 1 103 ? 12.583 5.543 -3.893 1.00 92.56 103 LEU A N 1
ATOM 806 C CA . LEU A 1 103 ? 13.706 5.771 -4.803 1.00 92.56 103 LEU A CA 1
ATOM 807 C C . LEU A 1 103 ? 15.034 5.850 -4.036 1.00 92.56 103 LEU A C 1
ATOM 809 O O . LEU A 1 103 ? 15.980 5.129 -4.369 1.00 92.56 103 LEU A O 1
ATOM 813 N N . LYS A 1 104 ? 15.081 6.619 -2.941 1.00 91.62 104 LYS A N 1
ATOM 814 C CA . LYS A 1 104 ? 16.256 6.706 -2.058 1.00 91.62 104 LYS A CA 1
ATOM 815 C C . LYS A 1 104 ? 16.626 5.361 -1.420 1.00 91.62 104 LYS A C 1
ATOM 817 O O . LYS A 1 104 ? 17.803 5.096 -1.184 1.00 91.62 104 LYS A O 1
ATOM 822 N N . ASN A 1 105 ? 15.654 4.480 -1.184 1.00 89.00 105 ASN A N 1
ATOM 823 C CA . ASN A 1 105 ? 15.863 3.177 -0.546 1.00 89.00 105 ASN A CA 1
ATOM 824 C C . ASN A 1 105 ? 16.465 2.093 -1.460 1.00 89.00 105 ASN A C 1
ATOM 826 O O . ASN A 1 105 ? 16.578 0.932 -1.045 1.00 89.00 105 ASN A O 1
ATOM 830 N N . GLY A 1 106 ? 16.931 2.478 -2.652 1.00 80.81 106 GLY A N 1
ATOM 831 C CA . GLY A 1 106 ? 17.676 1.632 -3.587 1.00 80.81 106 GLY A CA 1
ATOM 832 C C . GLY A 1 106 ? 16.957 1.380 -4.911 1.00 80.81 106 GLY A C 1
ATOM 833 O O . GLY A 1 106 ? 17.526 0.719 -5.780 1.00 80.81 106 GLY A O 1
ATOM 834 N N . LEU A 1 107 ? 15.735 1.901 -5.086 1.00 85.12 107 LEU A N 1
ATOM 835 C CA . LEU A 1 107 ? 15.001 1.779 -6.347 1.00 85.12 107 LEU A CA 1
ATOM 836 C C . LEU A 1 107 ? 15.436 2.801 -7.394 1.00 85.12 107 LEU A C 1
ATOM 838 O O . LEU A 1 107 ? 15.434 2.456 -8.567 1.00 85.12 107 LEU A O 1
ATOM 842 N N . GLY A 1 108 ? 15.875 4.000 -7.002 1.00 83.38 108 GLY A N 1
ATOM 843 C CA . GLY A 1 108 ? 16.251 5.055 -7.951 1.00 83.38 108 GLY A CA 1
ATOM 844 C C . GLY A 1 108 ? 17.368 4.613 -8.896 1.00 83.38 108 GLY A C 1
ATOM 845 O O . GLY A 1 108 ? 17.187 4.592 -10.109 1.00 83.38 108 GLY A O 1
ATOM 846 N N . ALA A 1 109 ? 18.463 4.092 -8.334 1.00 81.12 109 ALA A N 1
ATOM 847 C CA . ALA A 1 109 ? 19.580 3.550 -9.110 1.00 81.12 109 ALA A CA 1
ATOM 848 C C . ALA A 1 109 ? 19.188 2.378 -10.031 1.00 81.12 109 ALA A C 1
ATOM 850 O O . ALA A 1 109 ? 19.836 2.157 -11.048 1.00 81.12 109 ALA A O 1
ATOM 851 N N . PHE A 1 110 ? 18.151 1.610 -9.684 1.00 83.88 110 PHE A N 1
ATOM 852 C CA . PHE A 1 110 ? 17.665 0.514 -10.524 1.00 83.88 110 PHE A CA 1
ATOM 853 C C . PHE A 1 110 ? 16.735 0.989 -11.640 1.00 83.88 110 PHE A C 1
ATOM 855 O O . PHE A 1 110 ? 16.784 0.454 -12.741 1.00 83.88 110 PHE A O 1
ATOM 862 N N . LEU A 1 111 ? 15.898 1.979 -11.346 1.00 83.25 111 LEU A N 1
ATOM 863 C CA . LEU A 1 111 ? 14.911 2.527 -12.270 1.00 83.25 111 LEU A CA 1
ATOM 864 C C . LEU A 1 111 ? 15.503 3.590 -13.207 1.00 83.25 111 LEU A C 1
ATOM 866 O O . LEU A 1 111 ? 14.825 4.018 -14.132 1.00 83.25 111 LEU A O 1
ATOM 870 N N . GLY A 1 112 ? 16.762 3.991 -12.997 1.00 80.06 112 GLY A N 1
ATOM 871 C CA . GLY A 1 112 ? 17.401 5.063 -13.764 1.00 80.06 112 GLY A CA 1
ATOM 872 C C . GLY A 1 112 ? 16.945 6.462 -13.343 1.00 80.06 112 GLY A C 1
ATOM 873 O O . GLY A 1 112 ? 17.156 7.419 -14.082 1.00 80.06 112 GLY A O 1
ATOM 874 N N . GLU A 1 113 ? 16.340 6.586 -12.161 1.00 76.12 113 GLU A N 1
ATOM 875 C CA . GLU A 1 113 ? 15.885 7.852 -11.588 1.00 76.12 113 GLU A CA 1
ATOM 876 C C . GLU A 1 113 ? 17.030 8.499 -10.790 1.00 76.12 113 GLU A C 1
ATOM 878 O O . GLU A 1 113 ? 17.645 7.858 -9.928 1.00 76.12 113 GLU A O 1
ATOM 883 N N . GLY A 1 114 ? 17.327 9.774 -11.067 1.00 60.41 114 GLY A N 1
ATOM 884 C CA . GLY A 1 114 ? 18.262 10.569 -10.265 1.00 60.41 114 GLY A CA 1
ATOM 885 C C . GLY A 1 114 ? 17.698 10.813 -8.861 1.00 60.41 114 GLY A C 1
ATOM 886 O O . GLY A 1 114 ? 16.529 11.170 -8.727 1.00 60.41 114 GLY A O 1
ATOM 887 N N . VAL A 1 115 ? 18.508 10.586 -7.821 1.00 54.44 115 VAL A N 1
ATOM 888 C CA . VAL A 1 115 ? 18.110 10.730 -6.402 1.00 54.44 115 VAL A CA 1
ATOM 889 C C . VAL A 1 115 ? 18.262 12.166 -5.917 1.00 54.44 115 VAL A C 1
ATOM 891 O O . VAL A 1 115 ? 19.334 12.752 -6.184 1.00 54.44 115 VAL A O 1
#

Radius of gyration: 14.99 Å; chains: 1; bounding box: 36×24×37 Å

pLDDT: mean 91.37, std 7.35, range [54.44, 98.25]